Protein AF-A0A349UZB2-F1 (afdb_monomer_lite)

pLDDT: mean 95.25, std 3.41, range [75.12, 98.5]

Foldseek 3Di:
DVVQVVVLVVVCVVCVVVVDDDDDDDDDLLCVLVCQQVVVDVDRPDQACPPHVVSNVVSVVVPNDDDPDDDPDDDDDDDDDPVVCVVVVQQPPPPPVVSVVVNQVVVDDPPNPSGD

Sequence (116 aa):
WSSQVVMAYVIGGIFESMGNNVEYVPADTQAVYESIRNGDVTISHEVWQSTFGKSFYNAMAKGGVIDAGTHTALTLEEVGVPQWVIDKNLCPGLPDYKALLNCADVFSTPDSGGQG

Structure (mmCIF, N/CA/C/O backbone):
data_AF-A0A349UZB2-F1
#
_entry.id   AF-A0A349UZB2-F1
#
loop_
_atom_site.group_PDB
_atom_site.id
_atom_site.type_symbol
_atom_site.label_atom_i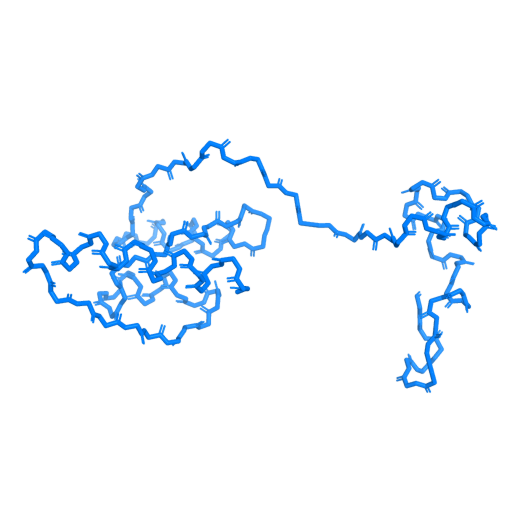d
_atom_site.label_alt_id
_atom_site.label_comp_id
_atom_site.label_asym_id
_atom_site.label_entity_id
_atom_site.label_seq_id
_atom_site.pdbx_PDB_ins_code
_atom_site.Cartn_x
_atom_site.Cartn_y
_atom_site.Cartn_z
_atom_site.occupancy
_atom_site.B_iso_or_equiv
_atom_site.auth_seq_id
_atom_site.auth_comp_id
_atom_site.auth_asym_id
_atom_site.auth_atom_id
_atom_site.pdbx_PDB_model_num
ATOM 1 N N . TRP A 1 1 ? -0.949 -6.788 2.241 1.00 88.88 1 TRP A N 1
ATOM 2 C CA . TRP A 1 1 ? 0.456 -7.159 1.957 1.00 88.88 1 TRP A CA 1
ATOM 3 C C . TRP A 1 1 ? 1.052 -7.899 3.133 1.00 88.88 1 TRP A C 1
ATOM 5 O O . TRP A 1 1 ? 0.520 -7.776 4.227 1.00 88.88 1 TRP A O 1
ATOM 15 N N . SER A 1 2 ? 2.127 -8.667 2.938 1.00 95.00 2 SER A N 1
ATOM 16 C CA . SER A 1 2 ? 2.720 -9.451 4.033 1.00 95.00 2 SER A CA 1
ATOM 17 C C . SER A 1 2 ? 3.195 -8.573 5.197 1.00 95.00 2 SER A C 1
ATOM 19 O O . SER A 1 2 ? 2.976 -8.952 6.344 1.00 95.00 2 SER A O 1
ATOM 21 N N . SER A 1 3 ? 3.762 -7.389 4.918 1.00 96.12 3 SER A N 1
ATOM 22 C CA . SER A 1 3 ? 4.106 -6.386 5.943 1.00 96.12 3 SER A CA 1
ATOM 23 C C . SER A 1 3 ? 2.882 -5.996 6.769 1.00 96.12 3 SER A C 1
ATOM 25 O O . SER A 1 3 ? 2.884 -6.159 7.988 1.00 96.12 3 SER A O 1
ATOM 27 N N . GLN A 1 4 ? 1.799 -5.619 6.084 1.00 96.06 4 GLN A N 1
ATOM 28 C CA . GLN A 1 4 ? 0.547 -5.209 6.703 1.00 96.06 4 GLN A CA 1
ATOM 29 C C . GLN A 1 4 ? -0.030 -6.308 7.599 1.00 96.06 4 GLN A C 1
ATOM 31 O O . GLN A 1 4 ? -0.444 -6.009 8.716 1.00 96.06 4 GLN A O 1
ATOM 36 N N . VAL A 1 5 ? -0.007 -7.572 7.162 1.00 96.44 5 VAL A N 1
ATOM 37 C CA . VAL A 1 5 ? -0.506 -8.702 7.963 1.00 96.44 5 VAL A CA 1
ATOM 38 C C . VAL A 1 5 ? 0.347 -8.899 9.213 1.00 96.44 5 VAL A C 1
ATOM 40 O O . VAL A 1 5 ? -0.196 -8.967 10.311 1.00 96.44 5 VAL A O 1
ATOM 43 N N . VAL A 1 6 ? 1.676 -8.943 9.080 1.00 97.81 6 VAL A N 1
ATOM 44 C CA . VAL A 1 6 ? 2.580 -9.091 10.234 1.00 97.81 6 VAL A CA 1
ATOM 45 C C . VAL A 1 6 ? 2.373 -7.952 11.232 1.00 97.81 6 VAL A C 1
ATOM 47 O O . VAL A 1 6 ? 2.219 -8.194 12.428 1.00 97.81 6 VAL A O 1
ATOM 50 N N . MET A 1 7 ? 2.312 -6.713 10.748 1.00 97.62 7 MET A N 1
ATOM 51 C CA . MET A 1 7 ? 2.124 -5.541 11.594 1.00 97.62 7 MET A CA 1
ATOM 52 C C . MET A 1 7 ? 0.741 -5.512 12.262 1.00 97.62 7 MET A C 1
ATOM 54 O O . MET A 1 7 ? 0.641 -5.044 13.395 1.00 97.62 7 MET A O 1
ATOM 58 N N . ALA A 1 8 ? -0.292 -6.084 11.626 1.00 97.31 8 ALA A N 1
ATOM 59 C CA . ALA A 1 8 ? -1.611 -6.245 12.236 1.00 97.31 8 ALA A CA 1
ATOM 60 C C . ALA A 1 8 ? -1.509 -7.074 13.519 1.00 97.31 8 ALA A C 1
ATOM 62 O O . ALA A 1 8 ? -1.977 -6.636 14.564 1.00 97.31 8 ALA A O 1
ATOM 63 N N . TYR A 1 9 ? -0.832 -8.226 13.459 1.00 97.81 9 TYR A N 1
ATOM 64 C CA . TYR A 1 9 ? -0.638 -9.097 14.622 1.00 97.81 9 TYR A CA 1
ATOM 65 C C . TYR A 1 9 ? 0.252 -8.470 15.698 1.00 97.81 9 TYR A C 1
ATOM 67 O O . TYR A 1 9 ? 0.009 -8.676 16.885 1.00 97.81 9 TYR A O 1
ATOM 75 N N . VAL A 1 10 ? 1.257 -7.673 15.318 1.00 98.19 10 VAL A N 1
ATOM 76 C CA . VAL A 1 10 ? 2.079 -6.935 16.294 1.00 98.19 10 VAL A CA 1
ATOM 77 C C . VAL A 1 10 ? 1.236 -5.901 17.046 1.00 98.19 10 VAL A C 1
ATOM 79 O O . VAL A 1 10 ? 1.256 -5.875 18.274 1.00 98.19 10 VAL A O 1
ATOM 82 N N . ILE A 1 11 ? 0.477 -5.063 16.332 1.00 97.75 11 ILE A N 1
ATOM 83 C CA . ILE A 1 11 ? -0.377 -4.032 16.944 1.00 97.75 11 ILE A CA 1
ATOM 84 C C . ILE A 1 11 ? -1.513 -4.668 17.750 1.00 97.75 11 ILE A C 1
ATOM 86 O O . ILE A 1 11 ? -1.803 -4.225 18.860 1.00 97.75 11 ILE A O 1
ATOM 90 N N . GLY A 1 12 ? -2.123 -5.732 17.229 1.00 98.25 12 GLY A N 1
ATOM 91 C CA . GLY A 1 12 ? -3.144 -6.494 17.936 1.00 98.25 12 GLY A CA 1
ATOM 92 C C . GLY A 1 12 ? -2.618 -7.078 19.246 1.00 98.25 12 GLY A C 1
ATOM 93 O O . GLY A 1 12 ? -3.224 -6.855 20.287 1.00 98.25 12 GLY A O 1
ATOM 94 N N . GLY A 1 13 ? -1.430 -7.691 19.239 1.00 98.50 13 GLY A N 1
ATOM 95 C CA . GLY A 1 13 ? -0.781 -8.178 20.460 1.00 98.50 13 GLY A CA 1
ATOM 96 C C . GLY A 1 13 ? -0.488 -7.070 21.483 1.00 98.50 13 GLY A C 1
ATOM 97 O O . GLY A 1 13 ? -0.613 -7.289 22.688 1.00 98.50 13 GLY A O 1
ATOM 98 N N . ILE A 1 14 ? -0.159 -5.851 21.030 1.00 98.50 14 ILE A N 1
ATOM 99 C CA . ILE A 1 14 ? -0.035 -4.682 21.918 1.00 98.50 14 ILE A CA 1
ATOM 100 C C . ILE A 1 14 ? -1.393 -4.353 22.554 1.00 98.50 14 ILE A C 1
ATOM 102 O O . ILE A 1 14 ? -1.463 -4.206 23.775 1.00 98.50 14 ILE A O 1
ATOM 106 N N . PHE A 1 15 ? -2.476 -4.291 21.776 1.00 98.31 15 PHE A N 1
ATOM 107 C CA . PHE A 1 15 ? -3.816 -4.033 22.316 1.00 98.31 15 PHE A CA 1
ATOM 108 C C . PHE A 1 15 ? -4.303 -5.127 23.274 1.00 98.31 15 PHE A C 1
ATOM 110 O O . PHE A 1 15 ? -4.857 -4.794 24.326 1.00 98.31 15 PHE A O 1
ATOM 117 N N . GLU A 1 16 ? -4.054 -6.399 22.964 1.00 98.50 16 GLU A N 1
ATOM 118 C CA . GLU A 1 16 ? -4.335 -7.536 23.849 1.00 98.50 16 GLU A CA 1
ATOM 119 C C . GLU A 1 16 ? -3.550 -7.419 25.162 1.00 98.50 16 GLU A C 1
ATOM 121 O O . GLU A 1 16 ? -4.117 -7.596 26.239 1.00 98.50 16 GLU A O 1
ATOM 126 N N . SER A 1 17 ? -2.273 -7.017 25.107 1.00 98.44 17 SER A N 1
ATOM 127 C CA . SER A 1 17 ? -1.455 -6.792 26.312 1.00 98.44 17 SER A CA 1
ATOM 128 C C . SER A 1 17 ? -1.981 -5.659 27.205 1.00 98.44 17 SER A C 1
ATOM 130 O O . SER A 1 17 ? -1.730 -5.646 28.410 1.00 98.44 17 SER A O 1
ATOM 132 N N . MET A 1 18 ? -2.749 -4.728 26.631 1.00 98.31 18 MET A N 1
ATOM 133 C CA . MET A 1 18 ? -3.441 -3.648 27.341 1.00 98.31 18 MET A CA 1
ATOM 134 C C . MET A 1 18 ? -4.835 -4.064 27.851 1.00 98.31 18 MET A C 1
ATOM 136 O O . MET A 1 18 ? -5.534 -3.240 28.439 1.00 98.31 18 MET A O 1
ATOM 140 N N . GLY A 1 19 ? -5.246 -5.319 27.636 1.00 98.31 19 GLY A N 1
ATOM 141 C CA . GLY A 1 19 ? -6.524 -5.875 28.086 1.00 98.31 19 GLY A CA 1
ATOM 142 C C . GLY A 1 19 ? -7.689 -5.715 27.104 1.00 98.31 19 GLY A C 1
ATOM 143 O O . GLY A 1 19 ? -8.836 -5.896 27.509 1.00 98.31 19 GLY A O 1
ATOM 144 N N . ASN A 1 20 ? -7.429 -5.368 25.838 1.00 98.44 20 ASN A N 1
ATOM 145 C CA . ASN A 1 20 ? -8.470 -5.289 24.808 1.00 98.44 20 ASN A CA 1
ATOM 146 C C . ASN A 1 20 ? -8.703 -6.652 24.143 1.00 98.44 20 ASN A C 1
ATOM 148 O O . ASN A 1 20 ? -7.801 -7.483 24.078 1.00 98.44 20 ASN A O 1
ATOM 152 N N . ASN A 1 21 ? -9.895 -6.843 23.577 1.00 97.62 21 ASN A N 1
ATOM 153 C CA . ASN A 1 21 ? -10.152 -7.936 22.640 1.00 97.62 21 ASN A CA 1
ATOM 154 C C . ASN A 1 21 ? -9.815 -7.470 21.221 1.00 97.62 21 ASN A C 1
ATOM 156 O O . ASN A 1 21 ? -10.172 -6.352 20.844 1.00 97.62 21 ASN A O 1
ATOM 160 N N . VAL A 1 22 ? -9.168 -8.330 20.438 1.00 98.06 22 VAL A N 1
ATOM 161 C CA . VAL A 1 22 ? -8.797 -8.045 19.049 1.00 98.06 22 VAL A CA 1
ATOM 162 C C . VAL A 1 22 ? -9.385 -9.111 18.133 1.00 98.06 22 VAL A C 1
ATOM 164 O O . VAL A 1 22 ? -9.303 -10.305 18.408 1.00 98.06 22 VAL A O 1
ATOM 167 N N . GLU A 1 23 ? -9.968 -8.666 17.025 1.00 97.50 23 GLU A N 1
ATOM 168 C CA . GLU A 1 23 ? -10.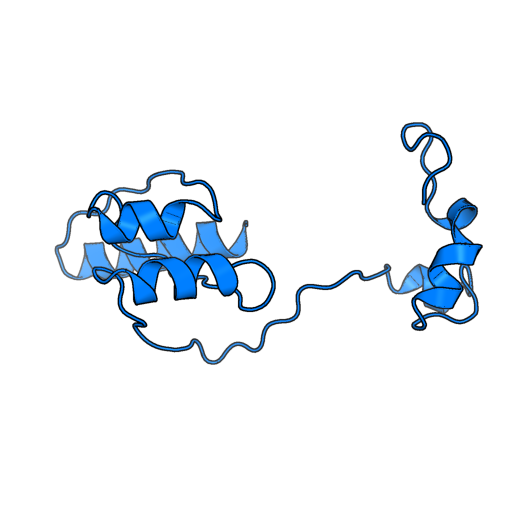410 -9.512 15.922 1.00 97.50 23 GLU A CA 1
ATOM 169 C C . GLU A 1 23 ? -9.674 -9.083 14.648 1.00 97.50 23 GLU A C 1
ATOM 171 O O . GLU A 1 23 ? -9.545 -7.891 14.361 1.00 97.50 23 GLU A O 1
ATOM 176 N N . TYR A 1 24 ? -9.181 -10.058 13.884 1.00 96.25 24 TYR A N 1
ATOM 177 C CA . TYR A 1 24 ? -8.499 -9.820 12.615 1.00 96.25 24 TYR A CA 1
ATOM 178 C C . TYR A 1 24 ? -9.448 -10.148 11.468 1.00 96.25 24 TYR A C 1
ATOM 180 O O . TYR A 1 24 ? -9.710 -11.318 11.188 1.00 96.25 24 TYR A O 1
ATOM 188 N N . VAL A 1 25 ? -9.939 -9.116 10.787 1.00 93.81 25 VAL A N 1
ATOM 189 C CA . VAL A 1 25 ? -10.850 -9.269 9.650 1.00 93.81 25 VAL A CA 1
ATOM 190 C C . VAL A 1 25 ? -10.119 -9.002 8.330 1.00 93.81 25 VAL A C 1
ATOM 192 O O . VAL A 1 25 ? -9.416 -7.993 8.210 1.00 93.81 25 VAL A O 1
ATOM 195 N N . PRO A 1 26 ? -10.241 -9.881 7.318 1.00 91.69 26 PRO A N 1
ATOM 196 C CA . PRO A 1 26 ? -9.756 -9.568 5.982 1.00 91.69 26 PRO A CA 1
ATOM 197 C C . PRO A 1 26 ? -10.616 -8.451 5.380 1.00 91.69 26 PRO A C 1
ATOM 199 O O . PRO A 1 26 ? -11.843 -8.523 5.404 1.00 91.69 26 PRO A O 1
ATOM 202 N N . ALA A 1 27 ? -9.972 -7.437 4.809 1.00 91.38 27 ALA A N 1
ATOM 203 C CA . ALA A 1 27 ? -10.643 -6.314 4.165 1.00 91.38 27 ALA A CA 1
ATOM 204 C C . ALA A 1 27 ? -10.021 -6.023 2.796 1.00 91.38 27 ALA A C 1
ATOM 206 O O . ALA A 1 27 ? -8.818 -6.211 2.591 1.00 91.38 27 ALA A O 1
ATOM 207 N N . ASP A 1 28 ? -10.845 -5.545 1.865 1.00 95.75 28 ASP A N 1
ATOM 208 C CA . ASP A 1 28 ? -10.350 -4.968 0.618 1.00 95.75 28 ASP A CA 1
ATOM 209 C C . ASP A 1 28 ? -9.548 -3.697 0.925 1.00 95.75 28 ASP A C 1
ATOM 211 O O . ASP A 1 28 ? -9.972 -2.847 1.712 1.00 95.75 28 ASP A O 1
ATOM 215 N N . THR A 1 29 ? -8.376 -3.568 0.307 1.00 93.69 29 THR A N 1
ATOM 216 C CA . THR A 1 29 ? -7.400 -2.528 0.652 1.00 93.69 29 THR A CA 1
ATOM 217 C C . THR A 1 29 ? -7.860 -1.114 0.304 1.00 93.69 29 THR A C 1
ATOM 219 O O . THR A 1 29 ? -7.336 -0.154 0.860 1.00 93.69 29 THR A O 1
ATOM 222 N N . GLN A 1 30 ? -8.853 -0.963 -0.576 1.00 97.12 30 GLN A N 1
ATOM 223 C CA . GLN A 1 30 ? -9.447 0.329 -0.913 1.00 97.12 30 GLN A CA 1
ATOM 224 C C . GLN A 1 30 ? -10.729 0.577 -0.111 1.00 97.12 30 GLN A C 1
ATOM 226 O O . GLN A 1 30 ? -10.963 1.695 0.350 1.00 97.12 30 GLN A O 1
ATOM 231 N N . ALA A 1 31 ? -11.557 -0.453 0.082 1.00 97.06 31 ALA A N 1
ATOM 232 C CA . ALA A 1 31 ? -12.837 -0.325 0.776 1.00 97.06 31 ALA A CA 1
ATOM 233 C C . ALA A 1 31 ? -12.705 -0.231 2.307 1.00 97.06 31 ALA A C 1
ATOM 235 O O . ALA A 1 31 ? -13.617 0.283 2.955 1.00 97.06 31 ALA A O 1
ATOM 236 N N . VAL A 1 32 ? -11.579 -0.667 2.888 1.00 97.31 32 VAL A N 1
ATOM 237 C CA . VAL A 1 32 ? -11.358 -0.684 4.347 1.00 97.31 32 VAL A CA 1
ATOM 238 C C . VAL A 1 32 ? -11.611 0.671 5.016 1.00 97.31 32 VAL A C 1
ATOM 240 O O . VAL A 1 32 ? -12.112 0.717 6.134 1.00 97.31 32 VAL A O 1
ATOM 243 N N . TYR A 1 33 ? -11.354 1.791 4.335 1.00 98.00 33 TYR A N 1
ATOM 244 C CA . TYR A 1 33 ? -11.582 3.129 4.894 1.00 98.00 33 TYR A CA 1
ATOM 245 C C . TYR A 1 33 ? -13.065 3.470 5.063 1.00 98.00 33 TYR A C 1
ATOM 247 O O . TYR A 1 33 ? -13.432 4.181 5.994 1.00 98.00 33 TYR A O 1
ATOM 255 N N . GLU A 1 34 ? -13.929 2.940 4.197 1.00 97.62 34 GLU A N 1
ATOM 256 C CA . GLU A 1 34 ? -15.379 3.065 4.349 1.00 97.62 34 GLU A CA 1
ATOM 257 C C . GLU A 1 34 ? -15.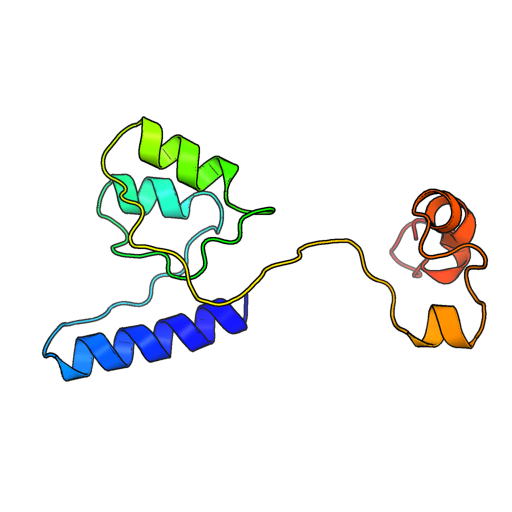885 2.149 5.474 1.00 97.62 34 GLU A C 1
ATOM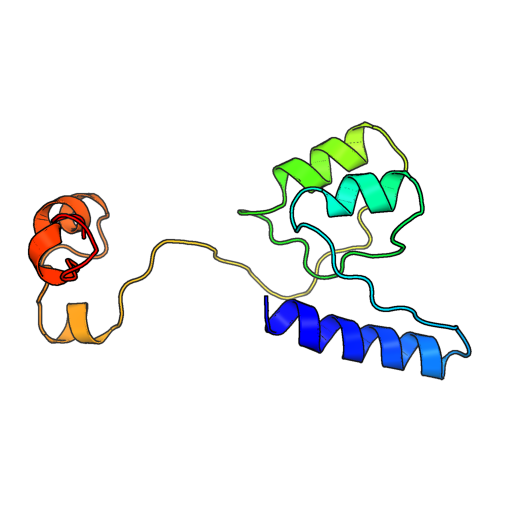 259 O O . GLU A 1 34 ? -16.743 2.559 6.253 1.00 97.62 34 GLU A O 1
ATOM 264 N N . SER A 1 35 ? -15.302 0.954 5.630 1.00 97.38 35 SER A N 1
ATOM 265 C CA . SER A 1 35 ? -15.567 0.080 6.783 1.00 97.38 35 SER A CA 1
ATOM 266 C C . SER A 1 35 ? -15.149 0.729 8.105 1.00 97.38 35 SER A C 1
ATOM 268 O O . SER A 1 35 ? -15.890 0.639 9.081 1.00 97.38 35 SER A O 1
ATOM 270 N N . ILE A 1 36 ? -14.025 1.458 8.134 1.00 97.75 36 ILE A N 1
ATOM 271 C CA . ILE A 1 36 ? -13.627 2.260 9.303 1.00 97.75 36 ILE A CA 1
ATOM 272 C C . ILE A 1 36 ? -14.646 3.361 9.575 1.00 97.75 36 ILE A C 1
ATOM 274 O O . ILE A 1 36 ? -15.095 3.527 10.706 1.00 97.75 36 ILE A O 1
ATOM 278 N N . ARG A 1 37 ? -15.077 4.067 8.527 1.00 97.69 37 ARG A N 1
ATOM 279 C CA . ARG A 1 37 ? -16.086 5.126 8.629 1.00 97.69 37 ARG A CA 1
ATOM 280 C C . ARG A 1 37 ? -17.401 4.641 9.249 1.00 97.69 37 ARG A C 1
ATOM 282 O O . ARG A 1 37 ? -18.058 5.402 9.957 1.00 97.69 37 ARG A O 1
ATOM 289 N N . ASN A 1 38 ? -17.790 3.402 8.953 1.00 96.38 38 ASN A N 1
ATOM 290 C CA . ASN A 1 38 ? -19.018 2.784 9.453 1.00 96.38 38 ASN A CA 1
ATOM 291 C C . ASN A 1 38 ? -18.847 2.097 10.820 1.00 96.38 38 ASN A C 1
ATOM 293 O O . ASN A 1 38 ? -19.849 1.751 11.440 1.00 96.38 38 ASN A O 1
ATOM 297 N N . GLY A 1 39 ? -17.611 1.943 11.307 1.00 95.62 39 GLY A N 1
ATOM 298 C CA . GLY A 1 39 ? -17.299 1.288 12.579 1.00 95.62 39 GLY A CA 1
ATOM 299 C C . GLY A 1 39 ? -17.156 -0.235 12.503 1.00 95.62 39 GLY A C 1
ATOM 300 O O . GLY A 1 39 ? -17.011 -0.870 13.543 1.00 95.62 39 GLY A O 1
ATOM 301 N N . ASP A 1 40 ? -17.164 -0.817 11.302 1.00 95.75 40 ASP A N 1
ATOM 302 C CA . ASP A 1 40 ? -16.988 -2.262 11.094 1.00 95.75 40 ASP A CA 1
ATOM 303 C C . ASP A 1 40 ? -15.520 -2.692 11.267 1.00 95.75 40 ASP A C 1
ATOM 305 O O . ASP A 1 40 ? -15.226 -3.830 11.620 1.00 95.75 40 ASP A O 1
ATOM 309 N N . VAL A 1 41 ? -14.585 -1.773 11.004 1.00 97.06 41 VAL A N 1
ATOM 310 C CA . VAL A 1 41 ? -13.141 -1.957 11.200 1.00 97.06 41 VAL A CA 1
ATOM 311 C C . VAL A 1 41 ? -12.622 -0.819 12.064 1.00 97.06 41 VAL A C 1
ATOM 313 O O . VAL A 1 41 ? -12.912 0.341 11.808 1.00 97.06 41 VAL A O 1
ATOM 316 N N . THR A 1 42 ? -11.817 -1.118 13.077 1.00 96.56 42 THR A N 1
ATOM 317 C CA . THR A 1 42 ? -11.340 -0.065 13.987 1.00 96.56 42 THR A CA 1
ATOM 318 C C . THR A 1 42 ? -10.163 0.717 13.410 1.00 96.56 42 THR A C 1
ATOM 320 O O . THR A 1 42 ? -10.109 1.938 13.542 1.00 96.56 42 THR A O 1
ATOM 323 N N . ILE A 1 43 ? -9.193 0.031 12.794 1.00 95.19 43 ILE A N 1
ATOM 324 C CA . ILE A 1 43 ? -7.928 0.638 12.360 1.00 95.19 43 ILE A CA 1
ATOM 325 C C . ILE A 1 43 ? -7.442 0.072 11.023 1.00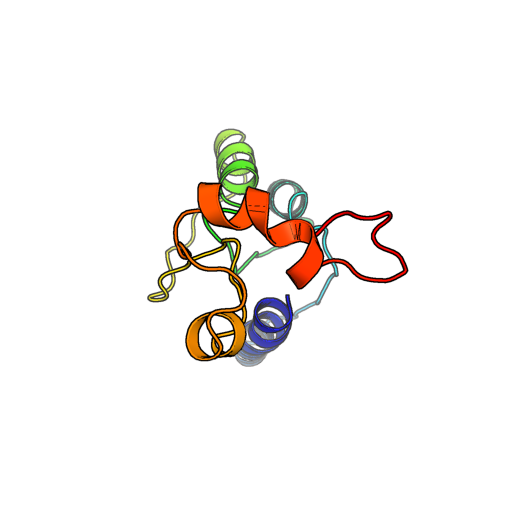 95.19 43 ILE A C 1
ATOM 327 O O . ILE A 1 43 ? -7.616 -1.108 10.730 1.00 95.19 43 ILE A O 1
ATOM 331 N N . SER A 1 44 ? -6.744 0.912 10.257 1.00 95.69 44 SER A N 1
ATOM 332 C CA . SER A 1 44 ? -5.854 0.505 9.166 1.00 95.69 44 SER A CA 1
ATOM 333 C C . SER A 1 44 ? -4.489 1.143 9.410 1.00 95.69 44 SER A C 1
ATOM 335 O O . SER A 1 44 ? -4.347 2.356 9.288 1.00 95.69 44 SER A O 1
ATOM 337 N N . HIS A 1 45 ? -3.490 0.338 9.762 1.00 95.75 45 HIS A N 1
ATOM 338 C CA . HIS A 1 45 ? -2.164 0.797 10.204 1.00 95.75 45 HIS A CA 1
ATOM 339 C C . HIS A 1 45 ? -1.130 0.969 9.085 1.00 95.75 45 HIS A C 1
ATOM 341 O O . HIS A 1 45 ? -0.079 1.550 9.314 1.00 95.75 45 HIS A O 1
ATOM 347 N N . GLU A 1 46 ? -1.411 0.502 7.870 1.00 96.75 46 GLU A N 1
ATOM 348 C CA . GLU A 1 46 ? -0.552 0.724 6.700 1.00 96.75 46 GLU A CA 1
ATOM 349 C C . GLU A 1 46 ? -1.333 1.484 5.616 1.00 96.75 46 GLU A C 1
ATOM 351 O O . GLU A 1 46 ? -1.874 0.899 4.680 1.00 96.75 46 GLU A O 1
ATOM 356 N N . VAL A 1 47 ? -1.415 2.812 5.754 1.00 97.00 47 VAL A N 1
ATOM 357 C CA . VAL A 1 47 ? -2.022 3.707 4.753 1.00 97.00 47 VAL A CA 1
ATOM 358 C C . VAL A 1 47 ? -0.939 4.217 3.806 1.00 97.00 47 VAL A C 1
ATOM 360 O O . VAL A 1 47 ? -0.367 5.289 3.989 1.00 97.00 47 VAL A O 1
ATOM 363 N N . TRP A 1 48 ? -0.620 3.411 2.800 1.00 96.69 48 TRP A N 1
ATOM 364 C CA . TRP A 1 48 ? 0.391 3.746 1.807 1.00 96.69 48 TRP A CA 1
ATOM 365 C C . TRP A 1 48 ? -0.086 4.839 0.851 1.00 96.69 48 TRP A C 1
ATOM 367 O O . TRP A 1 48 ? -1.183 4.776 0.288 1.00 96.69 48 TRP A O 1
ATOM 377 N N . GLN A 1 49 ? 0.740 5.875 0.701 1.00 93.81 49 GLN A N 1
ATOM 378 C CA . GLN A 1 49 ? 0.315 7.142 0.112 1.00 93.81 49 GLN A CA 1
ATOM 379 C C . GLN A 1 49 ? -0.076 7.011 -1.364 1.00 93.81 49 GLN A C 1
ATOM 381 O O . GLN A 1 49 ? -1.071 7.614 -1.770 1.00 93.81 49 GLN A O 1
ATOM 386 N N . SER A 1 50 ? 0.685 6.249 -2.157 1.00 93.44 50 SER A N 1
ATOM 387 C CA . SER A 1 50 ? 0.455 6.144 -3.602 1.00 93.44 50 SER A CA 1
ATOM 388 C C . SER A 1 50 ? -0.779 5.293 -3.888 1.00 93.44 50 SER A C 1
ATOM 390 O O . SER A 1 50 ? -1.716 5.750 -4.546 1.00 93.44 50 SER A O 1
ATOM 392 N N . THR A 1 51 ? -0.833 4.083 -3.325 1.00 94.94 51 THR A N 1
ATOM 393 C CA . THR A 1 51 ? -1.906 3.135 -3.646 1.00 94.94 51 THR A CA 1
ATOM 394 C C . THR A 1 51 ? -3.217 3.457 -2.931 1.00 94.94 51 THR A C 1
ATOM 396 O O . THR A 1 51 ? -4.288 3.293 -3.521 1.00 94.94 51 THR A O 1
ATOM 399 N N . PHE A 1 52 ? -3.178 3.922 -1.676 1.00 96.81 52 PHE A N 1
ATOM 400 C CA . PHE A 1 52 ? -4.380 4.030 -0.836 1.00 96.81 52 PHE A CA 1
ATOM 401 C C . PHE A 1 52 ? -4.792 5.459 -0.473 1.00 96.81 52 PHE A C 1
ATOM 403 O O . PHE A 1 52 ? -5.940 5.678 -0.075 1.00 96.81 52 PHE A O 1
ATOM 410 N N . GLY A 1 53 ? -3.905 6.447 -0.646 1.00 96.62 53 GLY A N 1
ATOM 411 C CA . GLY A 1 53 ? -4.128 7.823 -0.189 1.00 96.62 53 GLY A CA 1
ATOM 412 C C . GLY A 1 53 ? -5.445 8.428 -0.682 1.00 96.62 53 GLY A C 1
ATOM 413 O O . GLY A 1 53 ? -6.179 9.042 0.089 1.00 96.62 53 GLY A O 1
ATOM 414 N N . LYS A 1 54 ? -5.820 8.189 -1.946 1.00 97.69 54 LYS A N 1
ATOM 415 C CA . LYS A 1 54 ? -7.090 8.685 -2.502 1.00 97.69 54 LYS A CA 1
ATOM 416 C C . LYS A 1 54 ? -8.312 8.144 -1.751 1.00 97.69 54 LYS A C 1
ATOM 418 O O . LYS A 1 54 ? -9.219 8.913 -1.440 1.00 97.69 54 LYS A O 1
ATOM 423 N N . SER A 1 55 ? -8.359 6.843 -1.473 1.00 97.88 55 SER A N 1
ATOM 424 C CA . SER A 1 55 ? -9.493 6.216 -0.780 1.00 97.88 55 SER A CA 1
ATOM 425 C C . SER A 1 55 ? -9.561 6.651 0.681 1.00 97.88 55 SER A C 1
ATOM 427 O O . SER A 1 55 ? -10.641 7.001 1.159 1.00 97.88 55 SER A O 1
ATOM 429 N N . PHE A 1 56 ? -8.407 6.742 1.344 1.00 98.12 56 PHE A N 1
ATOM 430 C CA . PHE A 1 56 ? -8.291 7.253 2.706 1.00 98.12 56 PHE A CA 1
ATOM 431 C C . PHE A 1 56 ? -8.807 8.694 2.834 1.00 98.12 56 PHE A C 1
ATOM 433 O O . PHE A 1 56 ? -9.730 8.953 3.609 1.00 98.12 56 PHE A O 1
ATOM 440 N N . TYR A 1 57 ? -8.298 9.626 2.017 1.00 97.81 57 TYR A N 1
ATOM 441 C CA . TYR A 1 57 ? -8.714 11.031 2.081 1.00 97.81 57 TYR A CA 1
ATOM 442 C C . TYR A 1 57 ? -10.177 11.240 1.670 1.00 97.81 57 TYR A C 1
ATOM 444 O O . TYR A 1 57 ? -10.862 12.079 2.255 1.00 97.81 57 TYR A O 1
ATOM 452 N N . ASN A 1 58 ? -10.697 10.452 0.723 1.00 98.12 58 ASN A N 1
ATOM 453 C CA . ASN A 1 58 ? -12.118 10.488 0.376 1.00 98.12 58 ASN A CA 1
ATOM 454 C C . ASN A 1 58 ? -13.012 10.047 1.545 1.00 98.12 58 ASN A C 1
ATOM 456 O O . ASN A 1 58 ? -14.064 10.647 1.763 1.00 98.12 58 ASN A O 1
ATOM 460 N N . ALA A 1 59 ? -12.619 9.010 2.291 1.00 97.88 59 ALA A N 1
ATOM 461 C CA . ALA A 1 59 ? -13.358 8.559 3.468 1.00 97.88 59 ALA A CA 1
ATOM 462 C C . ALA A 1 59 ? -13.272 9.582 4.612 1.00 97.88 59 ALA A C 1
ATOM 464 O O . ALA A 1 59 ? -14.295 9.913 5.211 1.00 97.88 59 ALA A O 1
ATOM 465 N N . MET A 1 60 ? -12.089 10.161 4.853 1.00 97.62 60 MET A N 1
ATOM 466 C CA . MET A 1 60 ? -11.909 11.246 5.825 1.00 97.62 60 MET A CA 1
ATOM 467 C C . MET A 1 60 ? -12.788 12.460 5.517 1.00 97.62 60 MET A C 1
ATOM 469 O O . MET A 1 60 ? -13.432 12.993 6.417 1.00 97.62 60 MET A O 1
ATOM 473 N N . ALA A 1 61 ? -12.865 12.878 4.249 1.00 98.06 61 ALA A N 1
ATOM 474 C CA . ALA A 1 61 ? -13.678 14.022 3.834 1.00 98.06 61 ALA A CA 1
ATOM 475 C C . ALA A 1 61 ? -15.185 13.823 4.091 1.00 98.06 61 ALA A C 1
ATOM 477 O O . ALA A 1 61 ? -15.913 14.801 4.252 1.00 98.06 61 ALA A O 1
ATOM 478 N N . LYS A 1 62 ? -15.658 12.571 4.162 1.00 98.12 62 LYS A N 1
ATOM 479 C CA . LYS A 1 62 ? -17.043 12.229 4.534 1.00 98.12 62 LYS A CA 1
ATOM 480 C C . LYS A 1 62 ? -17.280 12.202 6.053 1.00 98.12 62 LYS A C 1
ATOM 482 O O . LYS A 1 62 ? -18.433 12.108 6.469 1.00 98.12 62 LYS A O 1
ATOM 487 N N . GLY A 1 63 ? -16.225 12.293 6.867 1.00 96.88 63 GLY A N 1
ATOM 488 C CA . GLY A 1 63 ? -16.273 12.203 8.328 1.00 96.88 63 GLY A CA 1
ATOM 489 C C . GLY A 1 63 ? -16.418 10.768 8.844 1.00 96.88 63 GLY A C 1
ATOM 490 O O . GLY A 1 63 ? -16.968 9.912 8.163 1.00 96.88 63 GLY A O 1
ATOM 491 N N . GLY A 1 64 ? -15.927 10.505 10.060 1.00 95.31 64 GLY A N 1
ATOM 492 C CA . GLY A 1 64 ? -15.912 9.165 10.677 1.00 95.31 64 GLY A CA 1
ATOM 493 C C . GLY A 1 64 ? -14.577 8.421 10.556 1.00 95.31 64 GLY A C 1
ATOM 494 O O . GLY A 1 64 ? -14.415 7.369 11.159 1.00 95.31 64 GLY A O 1
ATOM 495 N N . VAL A 1 65 ? -13.601 8.984 9.837 1.00 97.81 65 VAL A N 1
ATOM 496 C CA . VAL A 1 65 ? -12.209 8.509 9.794 1.00 97.81 65 VAL A CA 1
ATOM 497 C C . VAL A 1 65 ? -11.297 9.645 10.236 1.00 97.81 65 VAL A C 1
ATOM 499 O O . VAL A 1 65 ? -11.497 10.791 9.827 1.00 97.81 65 VAL A O 1
ATOM 502 N N . ILE A 1 66 ? -10.296 9.330 11.054 1.00 97.25 66 ILE A N 1
ATOM 503 C CA . ILE A 1 66 ? -9.250 10.270 11.460 1.00 97.25 66 ILE A CA 1
ATOM 504 C C . ILE A 1 66 ? -7.889 9.805 10.948 1.00 97.25 66 ILE A C 1
ATOM 506 O O . ILE A 1 66 ? -7.629 8.607 10.849 1.00 97.25 66 ILE A O 1
ATOM 510 N N . ASP A 1 67 ? -7.016 10.766 10.660 1.00 97.00 67 ASP A N 1
ATOM 511 C CA . ASP A 1 67 ? -5.589 10.507 10.505 1.00 97.00 67 ASP A CA 1
ATOM 512 C C . ASP A 1 67 ? -4.954 10.433 11.897 1.00 97.00 67 ASP A C 1
ATOM 514 O O . ASP A 1 67 ? -4.937 11.416 12.641 1.00 97.00 67 ASP A O 1
ATOM 518 N N . ALA A 1 68 ? -4.503 9.234 12.266 1.00 96.69 68 ALA A N 1
ATOM 519 C CA . ALA A 1 68 ? -3.922 8.942 13.572 1.00 96.69 68 ALA A CA 1
ATOM 520 C C . ALA A 1 68 ? -2.395 9.154 13.619 1.00 96.69 68 ALA A C 1
ATOM 522 O O . ALA A 1 68 ? -1.777 8.889 14.651 1.00 96.69 68 ALA A O 1
ATOM 523 N N . GLY A 1 69 ? -1.788 9.645 12.533 1.00 96.25 69 GLY A N 1
ATOM 524 C CA . GLY A 1 69 ? -0.370 9.971 12.447 1.00 96.25 69 GLY A CA 1
ATOM 525 C C . GLY A 1 69 ? 0.380 9.182 11.376 1.00 96.25 69 GLY A C 1
ATOM 526 O O . GLY A 1 69 ? -0.135 8.266 10.741 1.00 96.25 69 GLY A O 1
ATOM 527 N N . THR A 1 70 ? 1.645 9.551 11.184 1.00 96.75 70 THR A N 1
ATOM 528 C CA . THR A 1 70 ? 2.513 8.997 10.140 1.00 96.75 70 THR A CA 1
ATOM 529 C C . THR A 1 70 ? 3.627 8.162 10.761 1.00 96.75 70 THR A C 1
ATOM 531 O O . THR A 1 70 ? 4.347 8.627 11.648 1.00 96.75 70 THR A O 1
ATOM 534 N N . HIS A 1 71 ? 3.800 6.931 10.280 1.00 97.25 71 HIS A N 1
ATOM 535 C CA . HIS A 1 71 ? 4.981 6.132 10.606 1.00 97.25 71 HIS A CA 1
ATOM 536 C C . HIS A 1 71 ? 6.257 6.846 10.141 1.00 97.25 71 HIS A C 1
ATOM 538 O O . HIS A 1 71 ? 6.260 7.533 9.127 1.00 97.25 71 HIS A O 1
ATOM 544 N N . THR A 1 72 ? 7.387 6.621 10.812 1.00 97.06 72 THR A N 1
ATOM 545 C CA . THR A 1 72 ? 8.694 7.164 10.387 1.00 97.06 72 THR A CA 1
ATOM 546 C C . THR A 1 72 ? 9.247 6.515 9.105 1.00 97.06 72 THR A C 1
ATOM 548 O O . THR A 1 72 ? 10.407 6.727 8.754 1.00 97.06 72 THR A O 1
ATOM 551 N N . ALA A 1 73 ? 8.435 5.715 8.409 1.00 95.44 73 ALA A N 1
ATOM 552 C CA . ALA A 1 73 ? 8.781 5.020 7.181 1.00 95.44 73 ALA A CA 1
ATOM 553 C C . ALA A 1 73 ? 8.440 5.878 5.957 1.00 95.44 73 ALA A C 1
ATOM 555 O O . ALA A 1 73 ? 7.306 6.324 5.786 1.00 95.44 73 ALA A O 1
ATOM 556 N N . LEU A 1 74 ? 9.424 6.062 5.078 1.00 95.00 74 LEU A N 1
ATOM 557 C CA . LEU A 1 74 ? 9.187 6.576 3.734 1.00 95.00 74 LEU A CA 1
ATOM 558 C C . LEU A 1 74 ? 8.686 5.439 2.844 1.00 95.00 74 LEU A C 1
ATOM 560 O O . LEU A 1 74 ? 9.129 4.298 2.981 1.00 95.00 74 LEU A O 1
ATOM 564 N N . THR A 1 75 ? 7.778 5.759 1.927 1.00 94.62 75 THR A N 1
ATOM 565 C CA . THR A 1 75 ? 7.143 4.775 1.050 1.00 94.62 75 THR A CA 1
ATOM 566 C C . THR A 1 75 ? 7.409 5.100 -0.415 1.00 94.62 75 THR A C 1
ATOM 568 O O . THR A 1 75 ? 7.479 6.265 -0.803 1.00 94.62 75 THR A O 1
ATOM 571 N N . LEU A 1 76 ? 7.590 4.056 -1.224 1.00 94.75 76 LEU A N 1
ATOM 572 C CA . LEU A 1 76 ? 7.678 4.132 -2.678 1.00 94.75 76 LEU A CA 1
ATOM 573 C C . LEU A 1 76 ? 6.971 2.904 -3.244 1.00 94.75 76 LEU A C 1
ATOM 575 O O . LEU A 1 76 ? 7.330 1.775 -2.913 1.00 94.75 76 LEU A O 1
ATOM 579 N N . GLU A 1 77 ? 5.973 3.138 -4.084 1.00 94.75 77 GLU A N 1
ATOM 580 C CA . GLU A 1 77 ? 5.185 2.097 -4.735 1.00 94.75 77 GLU A CA 1
ATOM 581 C C . GLU A 1 77 ? 5.218 2.378 -6.230 1.00 94.75 77 GLU A C 1
ATOM 583 O O . GLU A 1 77 ? 4.489 3.235 -6.724 1.00 94.75 77 GLU A O 1
ATOM 588 N N . GLU A 1 78 ? 6.137 1.716 -6.923 1.00 93.00 78 GLU A N 1
ATOM 589 C CA . GLU A 1 78 ? 6.443 1.983 -8.324 1.00 93.00 78 GLU A CA 1
ATOM 590 C C . GLU A 1 78 ? 6.828 0.702 -9.056 1.00 93.00 78 GLU A C 1
ATOM 592 O O . GLU A 1 78 ? 7.108 -0.339 -8.451 1.00 93.00 78 GLU A O 1
ATOM 597 N N . VAL A 1 79 ? 6.877 0.798 -10.383 1.00 91.62 79 VAL A N 1
ATOM 598 C CA . VAL A 1 79 ? 7.431 -0.265 -11.220 1.00 91.62 79 VAL A CA 1
ATOM 599 C C . VAL A 1 79 ? 8.943 -0.341 -11.005 1.00 91.62 79 VAL A C 1
ATOM 601 O O . VAL A 1 79 ? 9.669 0.633 -11.201 1.00 91.62 79 VAL A O 1
ATOM 604 N N . GLY A 1 80 ? 9.423 -1.522 -10.623 1.00 91.19 80 GLY A N 1
ATOM 605 C CA . GLY A 1 80 ? 10.843 -1.820 -10.471 1.00 91.19 80 GLY A CA 1
ATOM 606 C C . GLY A 1 80 ? 11.241 -3.042 -11.288 1.00 91.19 80 GLY A C 1
ATOM 607 O O . GLY A 1 80 ? 10.449 -3.965 -11.467 1.00 91.19 80 GLY A O 1
ATOM 608 N N . VAL A 1 81 ? 12.491 -3.065 -11.753 1.00 92.94 81 VAL A N 1
ATOM 609 C CA . VAL A 1 81 ? 13.093 -4.249 -12.377 1.00 92.94 81 VAL A CA 1
ATOM 610 C C . VAL A 1 81 ? 14.129 -4.868 -11.437 1.00 92.94 81 VAL A C 1
ATOM 612 O O . VAL A 1 81 ? 14.758 -4.149 -10.655 1.00 92.94 81 VAL A O 1
ATOM 615 N N . PRO A 1 82 ? 14.366 -6.186 -11.506 1.00 93.50 82 PRO A N 1
ATOM 616 C CA . PRO A 1 82 ? 15.474 -6.797 -10.786 1.00 93.50 82 PRO A CA 1
ATOM 617 C C . PRO A 1 82 ? 16.830 -6.209 -11.204 1.00 93.50 82 PRO A C 1
ATOM 619 O O . PRO A 1 82 ? 17.080 -6.000 -12.390 1.00 93.50 82 PRO A O 1
ATOM 622 N N . GLN A 1 83 ? 17.749 -6.042 -10.249 1.00 94.38 83 GLN A N 1
ATOM 623 C CA . GLN A 1 83 ? 19.075 -5.451 -10.491 1.00 94.38 83 GLN A CA 1
ATOM 624 C C . GLN A 1 83 ? 19.857 -6.139 -11.626 1.00 94.38 83 GLN A C 1
ATOM 626 O O . GLN A 1 83 ? 20.522 -5.478 -12.418 1.00 94.38 83 GLN A O 1
ATOM 631 N N . TRP A 1 84 ? 19.719 -7.458 -11.779 1.00 95.12 84 TRP A N 1
ATOM 632 C CA . TRP A 1 84 ? 20.420 -8.205 -12.826 1.00 95.12 84 TRP A CA 1
ATOM 633 C C . TRP A 1 84 ? 20.002 -7.821 -14.254 1.00 95.12 84 TRP A C 1
ATOM 635 O O . TRP A 1 84 ? 20.772 -8.072 -15.179 1.00 95.12 84 TRP A O 1
ATOM 645 N N . VAL A 1 85 ? 18.822 -7.218 -14.452 1.00 95.25 85 VAL A N 1
ATOM 646 C CA . VAL A 1 85 ? 18.403 -6.653 -15.749 1.00 95.25 85 VAL A CA 1
ATOM 647 C C . VAL A 1 85 ? 19.318 -5.494 -16.137 1.00 95.25 85 VAL A C 1
ATOM 649 O O . VAL A 1 85 ? 19.708 -5.378 -17.298 1.00 95.25 85 VAL A O 1
ATOM 652 N N . ILE A 1 86 ? 19.693 -4.676 -15.151 1.00 94.69 86 ILE A N 1
ATOM 653 C CA . ILE A 1 86 ? 20.617 -3.554 -15.313 1.00 94.69 86 ILE A CA 1
ATOM 654 C C . ILE A 1 86 ? 22.045 -4.078 -15.469 1.00 94.69 86 ILE A C 1
ATOM 656 O O . ILE A 1 86 ? 22.713 -3.746 -16.444 1.00 94.69 86 ILE A O 1
ATOM 660 N N . ASP A 1 87 ? 22.491 -4.957 -14.569 1.00 96.12 87 ASP A N 1
ATOM 661 C CA . ASP A 1 87 ? 23.879 -5.443 -14.548 1.00 96.12 87 ASP A CA 1
ATOM 662 C C . ASP A 1 87 ? 24.259 -6.208 -15.824 1.00 96.12 87 ASP A C 1
ATOM 664 O O . ASP A 1 87 ? 25.398 -6.146 -16.284 1.00 96.12 87 ASP A O 1
ATOM 668 N N . LYS A 1 88 ? 23.299 -6.933 -16.412 1.00 96.69 88 LYS A N 1
ATOM 669 C CA . LYS A 1 88 ? 23.476 -7.659 -17.677 1.00 96.69 88 LYS A CA 1
ATOM 670 C C . LYS A 1 88 ? 23.094 -6.831 -18.906 1.00 96.69 88 LYS A C 1
ATOM 672 O O . LYS A 1 88 ? 23.140 -7.360 -20.013 1.00 96.69 88 LYS A O 1
ATOM 677 N N . ASN A 1 89 ? 22.727 -5.561 -18.718 1.00 95.75 89 ASN A N 1
ATOM 678 C CA . ASN A 1 89 ? 22.328 -4.629 -19.771 1.00 95.75 89 ASN A CA 1
ATOM 679 C C . ASN A 1 89 ? 21.230 -5.194 -20.694 1.00 95.75 89 ASN A C 1
ATOM 681 O O . ASN A 1 89 ? 21.310 -5.079 -21.916 1.00 95.75 89 ASN A O 1
ATOM 685 N N . LEU A 1 90 ? 20.226 -5.851 -20.106 1.00 96.44 90 LEU A N 1
ATOM 686 C CA . LEU A 1 90 ? 19.165 -6.523 -20.864 1.00 96.44 90 LEU A CA 1
ATOM 687 C C . LEU A 1 90 ? 18.118 -5.546 -21.387 1.00 96.44 90 LEU A C 1
ATOM 689 O O . LEU A 1 90 ? 17.562 -5.779 -22.449 1.00 96.44 90 LEU A O 1
ATOM 693 N N . CYS A 1 91 ? 17.897 -4.438 -20.680 1.00 96.44 91 CYS A N 1
ATOM 694 C CA . CYS A 1 91 ? 17.070 -3.331 -21.147 1.00 96.44 91 CYS A CA 1
ATOM 695 C C . CYS A 1 91 ? 17.869 -2.018 -21.070 1.00 96.44 91 CYS A C 1
ATOM 697 O O . CYS A 1 91 ? 17.787 -1.290 -20.071 1.00 96.44 91 CYS A O 1
ATOM 699 N N . PRO A 1 92 ? 18.713 -1.730 -22.080 1.00 95.75 92 PRO A N 1
ATOM 700 C CA . PRO A 1 92 ? 19.516 -0.513 -22.111 1.00 95.75 92 PRO A CA 1
ATOM 701 C C . PRO A 1 92 ? 18.633 0.741 -22.087 1.00 95.75 92 PRO A C 1
ATOM 703 O O . PRO A 1 92 ? 17.659 0.839 -22.828 1.00 95.75 92 PRO A O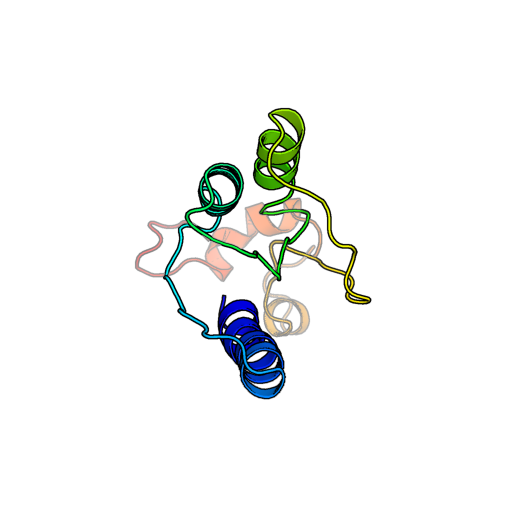 1
ATOM 706 N N . GLY A 1 93 ? 18.998 1.726 -21.263 1.00 94.31 93 GLY A N 1
ATOM 707 C CA . GLY A 1 93 ? 18.253 2.985 -21.120 1.00 94.31 93 GLY A CA 1
ATOM 708 C C . GLY A 1 93 ? 17.344 3.052 -19.891 1.00 94.31 93 GLY A C 1
ATOM 709 O O . GLY A 1 93 ? 16.871 4.136 -19.549 1.00 94.31 93 GLY A O 1
ATOM 710 N N . LEU A 1 94 ? 17.159 1.942 -19.168 1.00 95.44 94 LEU A N 1
ATOM 711 C CA . LEU A 1 94 ? 16.646 2.015 -17.800 1.00 95.44 94 LEU A CA 1
ATOM 712 C C . LEU A 1 94 ? 17.557 2.909 -16.932 1.00 95.44 94 LEU A C 1
ATOM 714 O O . LEU A 1 94 ? 18.775 2.918 -17.134 1.00 95.44 94 LEU A O 1
ATOM 718 N N . PRO A 1 95 ? 16.995 3.666 -15.970 1.00 93.44 95 PRO A N 1
ATOM 719 C CA . PRO A 1 95 ? 15.633 3.562 -15.431 1.00 93.44 95 PRO A CA 1
ATOM 720 C C . PRO A 1 95 ? 14.557 4.416 -16.140 1.00 93.44 95 PRO A C 1
ATOM 722 O O . PRO A 1 95 ? 13.481 4.596 -15.576 1.00 93.44 95 PRO A O 1
ATOM 725 N N . ASP A 1 96 ? 14.795 4.959 -17.343 1.00 94.25 96 ASP A N 1
ATOM 726 C CA . ASP A 1 96 ? 13.742 5.687 -18.073 1.00 94.25 96 ASP A CA 1
ATOM 727 C C . ASP A 1 96 ? 12.597 4.731 -18.456 1.00 94.25 96 ASP A C 1
ATOM 729 O O . ASP A 1 96 ? 12.803 3.756 -19.182 1.00 94.25 96 ASP A O 1
ATOM 733 N N . TYR A 1 97 ? 11.369 5.019 -18.012 1.00 91.88 97 TYR A N 1
ATOM 734 C CA . TYR A 1 97 ? 10.193 4.210 -18.352 1.00 91.88 97 TYR A CA 1
ATOM 735 C C . TYR A 1 97 ? 9.959 4.132 -19.869 1.00 91.88 97 TYR A C 1
ATOM 737 O O . TYR A 1 97 ? 9.380 3.167 -20.357 1.00 91.88 97 TYR A O 1
ATOM 745 N N . LYS A 1 98 ? 10.427 5.115 -20.648 1.00 93.50 98 LYS A N 1
ATOM 746 C CA . LYS A 1 98 ? 10.349 5.057 -22.113 1.00 93.50 98 LYS A CA 1
ATOM 747 C C . LYS A 1 98 ? 11.272 3.997 -22.702 1.00 93.50 98 LYS A C 1
ATOM 749 O O . LYS A 1 98 ? 10.958 3.462 -23.761 1.00 93.50 98 LYS A O 1
ATOM 754 N N . ALA A 1 99 ? 12.389 3.689 -22.040 1.00 93.81 99 ALA A N 1
ATOM 755 C CA . ALA A 1 99 ? 13.235 2.566 -22.424 1.00 93.81 99 ALA A CA 1
ATOM 756 C C . ALA A 1 99 ? 12.522 1.238 -22.140 1.00 93.81 99 ALA A C 1
ATOM 758 O O . ALA A 1 99 ? 12.517 0.373 -23.009 1.00 93.81 99 ALA A O 1
ATOM 759 N N . LEU A 1 100 ? 11.835 1.129 -20.993 1.00 92.56 100 LEU A N 1
ATOM 760 C CA . LEU A 1 100 ? 11.062 -0.061 -20.616 1.00 92.56 100 LEU A CA 1
ATOM 761 C C . LEU A 1 100 ? 10.050 -0.469 -21.699 1.00 92.56 100 LEU A C 1
ATOM 763 O O . LEU A 1 100 ? 9.969 -1.645 -22.038 1.00 92.56 100 LEU A O 1
ATOM 767 N N . LEU A 1 101 ? 9.356 0.500 -22.310 1.00 90.56 101 LEU A N 1
ATOM 768 C CA . LEU A 1 101 ? 8.390 0.250 -23.392 1.00 90.56 101 LEU A CA 1
ATOM 769 C C . LEU A 1 101 ? 8.991 -0.460 -24.619 1.00 90.56 101 LEU A C 1
ATOM 771 O O . LEU A 1 101 ? 8.252 -1.058 -25.396 1.00 90.56 101 LEU A O 1
ATOM 775 N N . ASN A 1 102 ? 10.311 -0.384 -24.811 1.00 92.50 102 ASN A N 1
ATOM 776 C CA . ASN A 1 102 ? 11.017 -1.021 -25.925 1.00 92.50 102 ASN A CA 1
ATOM 777 C C . ASN A 1 102 ? 11.668 -2.361 -25.541 1.00 92.50 102 ASN A C 1
ATOM 779 O O . ASN A 1 102 ? 12.369 -2.936 -26.367 1.00 92.50 102 ASN A O 1
ATOM 783 N N . CYS A 1 103 ? 11.460 -2.844 -24.313 1.00 94.00 103 CYS A N 1
ATOM 784 C CA . CYS A 1 103 ? 12.089 -4.051 -23.769 1.00 94.00 103 CYS A CA 1
ATOM 785 C C . CYS A 1 103 ? 11.079 -5.162 -23.452 1.00 94.00 103 CYS A C 1
ATOM 787 O O . CYS A 1 103 ? 11.349 -6.016 -22.610 1.00 94.00 103 CYS A O 1
ATOM 789 N N . ALA A 1 104 ? 9.901 -5.147 -24.083 1.00 91.31 104 ALA A N 1
ATOM 790 C CA . ALA A 1 104 ? 8.838 -6.114 -23.803 1.00 91.31 104 ALA A CA 1
ATOM 791 C C . ALA A 1 104 ? 9.297 -7.575 -23.985 1.00 91.31 104 ALA A C 1
ATOM 793 O O . ALA A 1 104 ? 8.881 -8.462 -23.247 1.00 91.31 104 ALA A O 1
ATOM 794 N N . ASP A 1 105 ? 10.210 -7.837 -24.921 1.00 91.88 105 ASP A N 1
ATOM 795 C CA . ASP A 1 105 ? 10.806 -9.155 -25.150 1.00 91.88 105 ASP A CA 1
ATOM 796 C C . ASP A 1 105 ? 11.629 -9.666 -23.955 1.00 91.88 105 ASP A C 1
ATOM 798 O O . ASP A 1 105 ? 11.654 -10.869 -23.700 1.00 91.88 105 ASP A O 1
ATOM 802 N N . VAL A 1 106 ? 12.235 -8.763 -23.179 1.00 93.88 106 VAL A N 1
ATOM 803 C CA . VAL A 1 106 ? 13.009 -9.083 -21.966 1.00 93.88 106 VAL A CA 1
ATOM 804 C C . VAL A 1 106 ? 12.110 -9.578 -20.831 1.00 93.88 106 VAL A C 1
ATOM 806 O O . VAL A 1 106 ? 12.540 -10.405 -20.025 1.00 93.88 106 VAL A O 1
ATOM 809 N N . PHE A 1 107 ? 10.878 -9.071 -20.757 1.00 93.00 107 PHE A N 1
ATOM 810 C CA . PHE A 1 107 ? 9.952 -9.312 -19.645 1.00 93.00 107 PHE A CA 1
ATOM 811 C C . PHE A 1 107 ? 8.760 -10.201 -20.012 1.00 93.00 107 PHE A C 1
ATOM 813 O O . PHE A 1 107 ? 8.019 -10.624 -19.124 1.00 93.00 107 PHE A O 1
ATOM 820 N N . SER A 1 108 ? 8.587 -10.521 -21.296 1.00 93.94 108 SER A N 1
ATOM 821 C CA . SER A 1 108 ? 7.504 -11.385 -21.754 1.00 93.94 108 SER A CA 1
ATOM 822 C C . SER A 1 108 ? 7.605 -12.806 -21.196 1.00 93.94 108 SER A C 1
ATOM 824 O O . SER A 1 108 ? 8.679 -13.407 -21.115 1.00 93.94 108 SER A O 1
ATOM 826 N N . THR A 1 109 ? 6.454 -13.367 -20.837 1.00 91.75 109 THR A N 1
ATOM 827 C CA . THR A 1 109 ? 6.300 -14.757 -20.400 1.00 91.75 109 THR A CA 1
ATOM 828 C C . THR A 1 109 ? 5.370 -15.497 -21.366 1.00 91.75 109 THR A C 1
ATOM 830 O O . THR A 1 109 ? 4.620 -14.864 -22.112 1.00 91.75 109 THR A O 1
ATOM 833 N N . PRO A 1 110 ? 5.377 -16.844 -21.403 1.00 95.31 110 PRO A N 1
ATOM 834 C CA . PRO A 1 110 ? 4.516 -17.596 -22.322 1.00 95.31 110 PRO A CA 1
ATOM 835 C C . PRO A 1 110 ? 3.018 -17.266 -22.207 1.00 95.31 110 PRO A C 1
ATOM 837 O O . PRO A 1 110 ? 2.277 -17.411 -23.176 1.00 95.31 110 PRO A O 1
ATOM 840 N N . ASP A 1 111 ? 2.576 -16.827 -21.031 1.00 94.00 111 ASP A N 1
ATOM 841 C CA . ASP A 1 111 ? 1.201 -16.463 -20.695 1.00 94.00 111 ASP A CA 1
ATOM 842 C C . ASP A 1 111 ? 0.907 -14.955 -20.779 1.00 94.00 111 ASP A C 1
ATOM 844 O O . ASP A 1 111 ? -0.249 -14.561 -20.638 1.00 94.00 111 ASP A O 1
ATOM 848 N N . SER A 1 112 ? 1.897 -14.106 -21.074 1.00 92.31 112 SER A N 1
ATOM 849 C CA . SER A 1 112 ? 1.697 -12.652 -21.147 1.00 92.31 112 SER A CA 1
ATOM 850 C C . SER A 1 112 ? 1.085 -12.168 -22.467 1.00 92.31 112 SER A C 1
ATOM 852 O O . SER A 1 112 ? 0.832 -10.977 -22.640 1.00 92.31 112 SER A O 1
ATOM 854 N N . GLY A 1 113 ? 0.876 -13.060 -23.443 1.00 88.31 113 GLY A N 1
ATOM 855 C CA . GLY A 1 113 ? 0.351 -12.685 -24.761 1.00 88.31 113 GLY A CA 1
ATOM 856 C C . GLY A 1 113 ? 1.274 -11.739 -25.540 1.00 88.31 113 GLY A C 1
ATOM 857 O O . GLY A 1 113 ? 0.793 -10.931 -26.332 1.00 88.31 113 GLY A O 1
ATOM 858 N N . GLY A 1 114 ? 2.588 -11.815 -25.297 1.00 82.75 114 GLY A N 1
ATOM 859 C CA . GLY A 1 114 ? 3.591 -10.928 -25.896 1.00 82.75 114 GLY A CA 1
ATOM 860 C C . GLY A 1 114 ? 3.756 -9.586 -25.176 1.00 82.75 114 GLY A C 1
ATOM 861 O O . GLY A 1 114 ? 4.480 -8.728 -25.671 1.00 82.75 114 GLY A O 1
ATOM 862 N N . GLN A 1 115 ? 3.096 -9.397 -24.029 1.00 81.38 115 GLN A N 1
ATOM 863 C CA . GLN A 1 115 ? 3.290 -8.230 -23.166 1.00 81.38 115 GLN A CA 1
ATOM 864 C C . GLN A 1 115 ? 4.477 -8.456 -22.225 1.00 81.38 115 GLN A C 1
ATOM 866 O O . GLN A 1 115 ? 4.719 -9.581 -21.793 1.00 81.38 115 GLN A O 1
ATOM 871 N N . GLY A 1 116 ? 5.210 -7.400 -21.905 1.00 75.12 116 GLY A N 1
ATOM 872 C CA . GLY A 1 116 ? 6.357 -7.406 -21.002 1.00 75.12 116 GLY A CA 1
ATOM 873 C C . GLY A 1 116 ? 6.720 -5.983 -20.630 1.00 75.12 116 GLY A C 1
ATOM 874 O O . GLY A 1 116 ? 6.502 -5.100 -21.491 1.00 75.12 116 GLY A O 1
#

Radius of gyration: 19.74 Å; chains: 1; bounding box: 43×32×54 Å

Secondary structure (DSSP, 8-state):
-HHHHHHHHHHHHHHHHTT---------TTTHHHHHHHTS--------HHHHHHHHHHHHHTSS-------S----------HHHHHTTSSTTTT-HHHHTT-HHHH--TTTTT--